Protein AF-A0A2V6UVJ8-F1 (afdb_monomer_lite)

Foldseek 3Di:
DVVCVVVVVVCVVCVLVVLLQQLLCVLLVHDGPSVVSLVVSCVVDDDPVVVVSSVVSNVNSNVNNVVNVVVCCVVCVLVVQVVVCVVVVHDPCSSVVVVVVCVVCPVNCVVVVVVD

Radius of gyration: 19.36 Å; chains: 1; bounding box: 37×36×49 Å

pLDDT: mean 88.88, std 8.52, range [54.16, 98.06]

Secondary structure (DSSP, 8-state):
-TTTHHHHHHHHHSHHHHHHHHHHHHHTT----HHHHHHHHHHH---HHHHHHHHHHHHHHHHHHHHHHHHHHHHHHHHHHHHHHHHTT--TTHHHHHHHHHHHHTHHHHHHHTT-

Sequence (116 aa):
MSVIQPHLDFLMSHLLSAVFVAFLIEGAGVPFPSRIILILAATALTDAWELARLVLVTAAGALIGDHVPYLGGKLAGPRLLTLYCRMTLGSERCVERTVAYFKRFGTAAIVLSRFS

Structure (mmCIF, N/CA/C/O backbone):
data_AF-A0A2V6UVJ8-F1
#
_entry.id   AF-A0A2V6UVJ8-F1
#
loop_
_atom_site.group_PDB
_atom_site.id
_atom_site.type_symbol
_atom_site.label_atom_id
_atom_site.label_alt_id
_atom_site.label_comp_id
_atom_site.label_asym_id
_atom_site.label_entity_id
_atom_site.label_seq_id
_atom_site.pdbx_PDB_ins_code
_atom_site.Cartn_x
_atom_site.Cartn_y
_atom_site.Cartn_z
_atom_site.occupancy
_atom_site.B_iso_or_equiv
_atom_site.auth_seq_id
_atom_site.auth_comp_id
_atom_site.auth_asym_id
_atom_site.auth_atom_id
_atom_site.pdbx_PDB_model_num
ATOM 1 N N . MET A 1 1 ? 14.190 -25.266 -15.914 1.00 54.16 1 MET A N 1
ATOM 2 C CA . MET A 1 1 ? 14.337 -23.902 -16.471 1.00 54.16 1 MET A CA 1
ATOM 3 C C . MET A 1 1 ? 13.220 -23.569 -17.466 1.00 54.16 1 MET A C 1
ATOM 5 O O . MET A 1 1 ? 12.734 -22.454 -17.390 1.00 54.16 1 MET A O 1
ATOM 9 N N . SER A 1 2 ? 12.702 -24.533 -18.247 1.00 62.88 2 SER A N 1
ATOM 10 C CA . SER A 1 2 ? 11.601 -24.361 -19.227 1.00 62.88 2 SER A CA 1
ATOM 11 C C . SER A 1 2 ? 10.263 -23.818 -18.699 1.00 62.88 2 SER A C 1
ATOM 13 O O . SER A 1 2 ? 9.516 -23.218 -19.461 1.00 62.88 2 SER A O 1
ATOM 15 N N . VAL A 1 3 ? 9.943 -24.010 -17.415 1.00 71.12 3 VAL A N 1
ATOM 16 C CA . VAL A 1 3 ? 8.658 -23.567 -16.831 1.00 71.12 3 VAL A CA 1
ATOM 17 C C . VAL A 1 3 ? 8.639 -22.062 -16.529 1.00 71.12 3 VAL A C 1
ATOM 19 O O . VAL A 1 3 ? 7.583 -21.446 -16.563 1.00 71.12 3 VAL A O 1
ATOM 22 N N . ILE A 1 4 ? 9.795 -21.448 -16.252 1.00 72.94 4 ILE A N 1
ATOM 23 C CA . ILE A 1 4 ? 9.877 -20.047 -15.793 1.00 72.94 4 ILE A CA 1
ATOM 24 C C . ILE A 1 4 ? 9.979 -19.074 -16.976 1.00 72.94 4 ILE A C 1
ATOM 26 O O . ILE A 1 4 ? 9.471 -17.960 -16.900 1.00 72.94 4 ILE A O 1
ATOM 30 N N . GLN A 1 5 ? 10.584 -19.506 -18.084 1.00 72.62 5 GLN A N 1
ATOM 31 C CA . GLN A 1 5 ? 10.742 -18.707 -19.303 1.00 72.62 5 GLN A CA 1
ATOM 32 C C . GLN A 1 5 ? 9.451 -18.044 -19.815 1.00 72.62 5 GLN A C 1
ATOM 34 O O . GLN A 1 5 ? 9.478 -16.828 -19.976 1.00 72.62 5 GLN A O 1
ATOM 39 N N . PRO A 1 6 ? 8.297 -18.730 -19.945 1.00 73.19 6 PRO A N 1
ATOM 40 C CA . PRO A 1 6 ? 7.074 -18.061 -20.401 1.00 73.19 6 PRO A CA 1
ATOM 41 C C . PRO A 1 6 ? 6.586 -16.967 -19.437 1.00 73.19 6 PRO A C 1
ATOM 43 O O . PRO A 1 6 ? 6.025 -15.961 -19.868 1.00 73.19 6 PRO A O 1
ATOM 46 N N . HIS A 1 7 ? 6.817 -17.128 -18.130 1.00 72.94 7 HIS A N 1
ATOM 47 C CA . HIS A 1 7 ? 6.463 -16.111 -17.137 1.00 72.94 7 HIS A CA 1
ATOM 48 C C . HIS A 1 7 ? 7.407 -14.906 -17.184 1.00 72.94 7 HIS A C 1
ATOM 50 O O . HIS A 1 7 ? 6.956 -13.776 -17.003 1.00 72.94 7 HIS A O 1
ATOM 56 N N . LEU A 1 8 ? 8.695 -15.133 -17.449 1.00 69.69 8 LEU A N 1
ATOM 57 C CA . LEU A 1 8 ? 9.676 -14.066 -17.647 1.00 69.69 8 LEU A CA 1
ATOM 58 C C . LEU A 1 8 ? 9.401 -13.289 -18.934 1.00 69.69 8 LEU A C 1
ATOM 60 O O . LEU A 1 8 ? 9.425 -12.066 -18.899 1.00 69.69 8 LEU A O 1
ATOM 64 N N . ASP A 1 9 ? 9.059 -13.968 -20.027 1.00 73.25 9 ASP A N 1
ATOM 65 C CA . ASP A 1 9 ? 8.730 -13.325 -21.304 1.00 73.25 9 ASP A CA 1
ATOM 66 C C . ASP A 1 9 ? 7.461 -12.465 -21.189 1.00 73.25 9 ASP A C 1
ATOM 68 O O . ASP A 1 9 ? 7.401 -11.334 -21.685 1.00 73.25 9 ASP A O 1
ATOM 72 N N . PHE A 1 10 ? 6.450 -12.954 -20.460 1.00 74.12 10 PHE A N 1
ATOM 73 C CA . PHE A 1 10 ? 5.273 -12.157 -20.117 1.00 74.12 10 PHE A CA 1
ATOM 74 C C . PHE A 1 10 ? 5.649 -10.934 -19.269 1.00 74.12 10 PHE A C 1
ATOM 76 O O . PHE A 1 10 ? 5.208 -9.821 -19.553 1.00 74.12 10 PHE A O 1
ATOM 83 N N . LEU A 1 11 ? 6.504 -11.117 -18.260 1.00 70.88 11 LEU A N 1
ATOM 84 C CA . LEU A 1 11 ? 6.947 -10.024 -17.402 1.00 70.88 11 LEU A CA 1
ATOM 85 C C . LEU A 1 11 ? 7.774 -8.991 -18.173 1.00 70.88 11 LEU A C 1
ATOM 87 O O . LEU A 1 11 ? 7.603 -7.805 -17.943 1.00 70.88 11 LEU A O 1
ATOM 91 N N . MET A 1 12 ? 8.626 -9.407 -19.107 1.00 73.25 12 MET A N 1
ATOM 92 C CA . MET A 1 12 ? 9.427 -8.494 -19.923 1.00 73.25 12 MET A CA 1
ATOM 93 C C . MET A 1 12 ? 8.577 -7.728 -20.941 1.00 73.25 12 MET A C 1
ATOM 95 O O . MET A 1 12 ? 8.813 -6.544 -21.161 1.00 73.25 12 MET A O 1
ATOM 99 N N . SER A 1 13 ? 7.553 -8.365 -21.517 1.00 81.00 13 SER A N 1
ATOM 100 C CA . SER A 1 13 ? 6.627 -7.709 -22.455 1.00 81.00 13 SER A CA 1
ATOM 101 C C . SER A 1 13 ? 5.632 -6.760 -21.777 1.00 81.00 13 SER A C 1
ATOM 103 O O . SER A 1 13 ? 5.183 -5.803 -22.402 1.00 81.00 13 SER A O 1
ATOM 105 N N . HIS A 1 14 ? 5.309 -6.988 -20.499 1.00 85.44 14 HIS A N 1
ATOM 106 C CA . HIS A 1 14 ? 4.283 -6.243 -19.756 1.00 85.44 14 HIS A CA 1
ATOM 107 C C . HIS A 1 14 ? 4.811 -5.598 -18.467 1.00 85.44 14 HIS A C 1
ATOM 109 O O . HIS A 1 14 ? 4.033 -5.288 -17.562 1.00 85.44 14 HIS A O 1
ATOM 115 N N . LEU A 1 15 ? 6.120 -5.363 -18.387 1.00 87.56 15 LEU A N 1
ATOM 116 C CA . LEU A 1 15 ? 6.871 -5.037 -17.170 1.00 87.56 15 LEU A CA 1
ATOM 117 C C . LEU A 1 15 ? 6.234 -3.934 -16.319 1.00 87.56 15 LEU A C 1
ATOM 119 O O . LEU A 1 15 ? 5.945 -4.145 -15.142 1.00 87.56 15 LEU A O 1
ATOM 123 N N . LEU A 1 16 ? 5.922 -2.789 -16.930 1.00 91.88 16 LEU A N 1
ATOM 124 C CA . LEU A 1 16 ? 5.286 -1.664 -16.240 1.00 91.88 16 LEU A CA 1
ATOM 125 C C . LEU A 1 16 ? 3.893 -2.031 -15.705 1.00 91.88 16 LEU A C 1
ATOM 127 O O . LEU A 1 16 ? 3.583 -1.774 -14.545 1.00 91.88 16 LEU A O 1
ATOM 131 N N . SER A 1 17 ? 3.057 -2.675 -16.522 1.00 93.56 17 SER A N 1
ATOM 132 C CA . SER A 1 17 ? 1.697 -3.059 -16.120 1.00 93.56 17 SER A CA 1
ATOM 133 C C . SER A 1 17 ? 1.675 -4.163 -15.060 1.00 93.56 17 SER A C 1
ATOM 135 O O . SER A 1 17 ? 0.848 -4.127 -14.152 1.00 93.56 17 SER A O 1
ATOM 137 N N . ALA A 1 18 ? 2.611 -5.111 -15.117 1.00 93.50 18 ALA A N 1
ATOM 138 C CA . ALA A 1 18 ? 2.736 -6.162 -14.118 1.00 93.50 18 ALA A CA 1
ATOM 139 C C . ALA A 1 18 ? 3.107 -5.572 -12.752 1.00 93.50 18 ALA A C 1
ATOM 141 O O . ALA A 1 18 ? 2.498 -5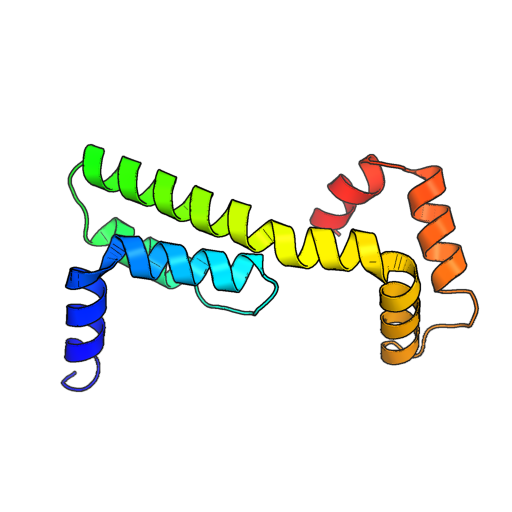.922 -11.743 1.00 93.50 18 ALA A O 1
ATOM 142 N N . VAL A 1 19 ? 4.050 -4.625 -12.727 1.00 95.56 19 VAL A N 1
ATOM 143 C CA . VAL A 1 19 ? 4.432 -3.897 -11.510 1.00 95.56 19 VAL A CA 1
ATOM 144 C C . VAL A 1 19 ? 3.272 -3.044 -10.992 1.00 95.56 19 VAL A C 1
ATOM 146 O O . VAL A 1 19 ? 2.974 -3.094 -9.801 1.00 95.56 19 VAL A O 1
ATOM 149 N N . PHE A 1 20 ? 2.563 -2.330 -11.873 1.00 96.88 20 PHE A N 1
ATOM 150 C CA . PHE A 1 20 ? 1.362 -1.572 -11.509 1.00 96.88 20 PHE A CA 1
ATOM 151 C C . PHE A 1 20 ? 0.338 -2.441 -10.777 1.00 96.88 20 PHE A C 1
ATOM 153 O O . PHE A 1 20 ? -0.080 -2.118 -9.667 1.00 96.88 20 PHE A O 1
ATOM 160 N N . VAL A 1 21 ? -0.048 -3.561 -11.396 1.00 96.25 21 VAL A N 1
ATOM 161 C CA . VAL A 1 21 ? -1.061 -4.474 -10.859 1.00 96.25 21 VAL A CA 1
ATOM 162 C C . VAL A 1 21 ? -0.574 -5.111 -9.563 1.00 96.25 21 VAL A C 1
ATOM 164 O O . VAL A 1 21 ? -1.345 -5.213 -8.614 1.00 96.25 21 VAL A O 1
ATOM 167 N N . ALA A 1 22 ? 0.705 -5.482 -9.481 1.00 95.94 22 ALA A N 1
ATOM 168 C CA . ALA A 1 22 ? 1.287 -6.039 -8.267 1.00 95.94 22 ALA A CA 1
ATOM 169 C C . ALA A 1 22 ? 1.160 -5.083 -7.069 1.00 95.94 22 ALA A C 1
ATOM 171 O O . ALA A 1 22 ? 0.754 -5.509 -5.988 1.00 95.94 22 ALA A O 1
ATOM 172 N N . PHE A 1 23 ? 1.473 -3.798 -7.262 1.00 97.44 23 PHE A N 1
ATOM 173 C CA . PHE A 1 23 ? 1.349 -2.783 -6.211 1.00 97.44 23 PHE A CA 1
ATOM 174 C C . PHE A 1 23 ? -0.099 -2.382 -5.936 1.00 97.44 23 PHE A C 1
ATOM 176 O O . PHE A 1 23 ? -0.429 -2.090 -4.792 1.00 97.44 23 PHE A O 1
ATOM 183 N N . LEU A 1 24 ? -0.974 -2.423 -6.942 1.00 97.56 24 LEU A N 1
ATOM 184 C CA . LEU A 1 24 ? -2.407 -2.199 -6.759 1.00 97.56 24 LEU A CA 1
ATOM 185 C C . LEU A 1 24 ? -3.044 -3.300 -5.900 1.00 97.56 24 LEU A C 1
ATOM 187 O O . LEU A 1 24 ? -3.832 -3.001 -5.006 1.00 97.56 24 LEU A O 1
ATOM 191 N N . ILE A 1 25 ? -2.670 -4.561 -6.130 1.00 96.94 25 ILE A N 1
ATOM 192 C CA . ILE A 1 25 ? -3.112 -5.705 -5.323 1.00 96.94 25 ILE A CA 1
ATOM 193 C C . ILE A 1 25 ? -2.552 -5.605 -3.896 1.00 96.94 25 ILE A C 1
ATOM 195 O O . ILE A 1 25 ? -3.317 -5.744 -2.941 1.00 96.94 25 ILE A O 1
ATOM 199 N N . GLU A 1 26 ? -1.249 -5.328 -3.737 1.00 96.19 26 GLU A N 1
ATOM 200 C CA . GLU A 1 26 ? -0.636 -5.164 -2.407 1.00 96.19 26 GLU A CA 1
ATOM 201 C C . GLU A 1 26 ? -1.279 -4.008 -1.626 1.00 96.19 26 GLU A C 1
ATOM 203 O O . GLU A 1 26 ? -1.695 -4.197 -0.481 1.00 96.19 26 GLU A O 1
ATOM 208 N N . GLY A 1 27 ? -1.424 -2.835 -2.252 1.00 95.31 27 GLY A N 1
ATOM 209 C CA . GLY A 1 27 ? -2.051 -1.656 -1.645 1.00 95.31 27 GLY A CA 1
ATOM 210 C C . GLY A 1 27 ? -3.518 -1.885 -1.275 1.00 95.31 27 GLY A C 1
ATOM 211 O O . GLY A 1 27 ? -3.997 -1.364 -0.271 1.00 95.31 27 GLY A O 1
ATOM 212 N N . ALA A 1 28 ? -4.228 -2.750 -2.009 1.00 96.12 28 ALA A N 1
ATOM 213 C CA . ALA A 1 28 ? -5.597 -3.131 -1.669 1.00 96.12 28 ALA A CA 1
ATOM 214 C C . ALA A 1 28 ? -5.715 -4.000 -0.397 1.00 96.12 28 ALA A C 1
ATOM 216 O O . ALA A 1 28 ? -6.827 -4.307 0.036 1.00 96.12 28 ALA A O 1
ATOM 217 N N . GLY A 1 29 ? -4.591 -4.385 0.217 1.00 92.00 29 GLY A N 1
ATOM 218 C CA . GLY A 1 29 ? -4.535 -5.193 1.436 1.00 92.00 29 GLY A CA 1
ATOM 219 C C . GLY A 1 29 ? -4.373 -6.693 1.184 1.00 92.00 29 GLY A C 1
ATOM 220 O O . GLY A 1 29 ? -4.497 -7.481 2.122 1.00 92.00 29 GLY A O 1
ATOM 221 N N . VAL A 1 30 ? -4.100 -7.107 -0.059 1.00 94.69 30 VAL A N 1
ATOM 222 C CA . VAL A 1 30 ? -3.843 -8.511 -0.401 1.00 94.69 30 VAL A CA 1
ATOM 223 C C . VAL A 1 30 ? -2.343 -8.793 -0.274 1.00 94.69 30 VAL A C 1
ATOM 225 O O . VAL A 1 30 ? -1.540 -8.079 -0.874 1.00 94.69 30 VAL A O 1
ATOM 228 N N . PRO A 1 31 ? -1.920 -9.839 0.459 1.00 92.56 31 PRO A N 1
ATOM 229 C CA . PRO A 1 31 ? -0.506 -10.184 0.550 1.00 92.56 31 PRO A CA 1
ATOM 230 C C . PRO A 1 31 ? 0.012 -10.626 -0.826 1.00 92.56 31 PRO A C 1
ATOM 232 O O . PRO A 1 31 ? -0.346 -11.695 -1.320 1.00 92.56 31 PRO A O 1
ATOM 235 N N . PHE A 1 32 ? 0.855 -9.802 -1.451 1.00 94.44 32 PHE A N 1
ATOM 236 C CA . PHE A 1 32 ? 1.393 -10.044 -2.789 1.00 94.44 32 PHE A CA 1
ATOM 237 C C . PHE A 1 32 ? 2.901 -9.742 -2.834 1.00 94.44 3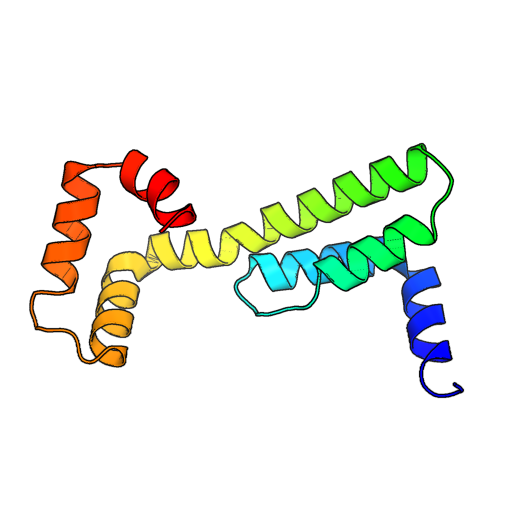2 PHE A C 1
ATOM 239 O O . PHE A 1 32 ? 3.347 -8.792 -2.196 1.00 94.44 32 PHE A O 1
ATOM 246 N N . PRO A 1 33 ? 3.730 -10.513 -3.565 1.00 93.50 33 PRO A N 1
ATOM 247 C CA . PRO A 1 33 ? 5.185 -10.331 -3.590 1.00 93.50 33 PRO A CA 1
ATOM 248 C C . PRO A 1 33 ? 5.634 -9.184 -4.523 1.00 93.50 33 PRO A C 1
ATOM 250 O O . PRO A 1 33 ? 6.543 -9.352 -5.339 1.00 93.50 33 PRO A O 1
ATOM 253 N N . SER A 1 34 ? 5.020 -8.002 -4.417 1.00 94.81 34 SER A N 1
ATOM 254 C CA . SER A 1 34 ? 5.233 -6.887 -5.357 1.00 94.81 34 SER A CA 1
ATOM 255 C C . SER A 1 34 ? 6.686 -6.384 -5.385 1.00 94.81 34 SER A C 1
ATOM 257 O O . SER A 1 34 ? 7.225 -6.083 -6.449 1.00 94.81 34 SER A O 1
ATOM 259 N N . ARG A 1 35 ? 7.365 -6.378 -4.229 1.00 94.56 35 ARG A N 1
ATOM 260 C CA . ARG A 1 35 ? 8.767 -5.941 -4.096 1.00 94.56 35 ARG A CA 1
ATOM 261 C C . ARG A 1 35 ? 9.732 -6.806 -4.902 1.00 94.56 35 ARG A C 1
ATOM 263 O O . ARG A 1 35 ? 10.654 -6.271 -5.506 1.00 94.56 35 ARG A O 1
ATOM 270 N N . ILE A 1 36 ? 9.516 -8.125 -4.933 1.00 92.94 36 ILE A N 1
ATOM 271 C CA . ILE A 1 36 ? 10.357 -9.044 -5.717 1.00 92.94 36 ILE A CA 1
ATOM 272 C C . ILE A 1 36 ? 10.208 -8.713 -7.206 1.00 92.94 36 ILE A C 1
ATOM 274 O O . ILE A 1 36 ? 11.204 -8.582 -7.911 1.00 92.94 36 ILE A O 1
ATOM 278 N N . ILE A 1 37 ? 8.970 -8.502 -7.661 1.00 92.12 37 ILE A N 1
ATOM 279 C CA . ILE A 1 37 ? 8.660 -8.142 -9.050 1.00 92.12 37 ILE A CA 1
ATOM 280 C C . ILE A 1 37 ? 9.295 -6.794 -9.417 1.00 92.12 37 ILE A C 1
ATOM 282 O O . ILE A 1 37 ? 9.897 -6.682 -10.480 1.00 92.12 37 ILE A O 1
ATOM 286 N N . LEU A 1 38 ? 9.224 -5.795 -8.530 1.00 94.81 38 LEU A N 1
ATOM 287 C CA . LEU A 1 38 ? 9.831 -4.480 -8.748 1.00 94.81 38 LEU A CA 1
ATOM 288 C C . LEU A 1 38 ? 11.354 -4.547 -8.876 1.00 94.81 38 LEU A C 1
ATOM 290 O O . LEU A 1 38 ? 11.910 -3.905 -9.760 1.00 94.81 38 LEU A O 1
ATOM 294 N N . ILE A 1 39 ? 12.026 -5.312 -8.010 1.00 93.81 39 ILE A N 1
ATOM 295 C CA . ILE A 1 39 ? 13.486 -5.470 -8.068 1.00 93.81 39 ILE A CA 1
ATOM 296 C C . ILE A 1 39 ? 13.883 -6.132 -9.390 1.00 93.81 39 ILE A C 1
ATOM 298 O O . ILE A 1 39 ? 14.759 -5.620 -10.080 1.00 93.81 39 ILE A O 1
ATOM 302 N N . LEU A 1 40 ? 13.204 -7.217 -9.778 1.00 91.00 40 LEU A N 1
ATOM 303 C CA . LEU A 1 40 ? 13.450 -7.890 -11.057 1.00 91.00 40 LEU A CA 1
ATOM 304 C C . LEU A 1 40 ? 13.228 -6.943 -12.245 1.00 91.00 40 LEU A C 1
ATOM 306 O O . LEU A 1 40 ? 14.073 -6.857 -13.135 1.00 91.00 40 LEU A O 1
ATOM 310 N N . ALA A 1 41 ? 12.131 -6.184 -12.221 1.00 91.38 41 ALA A N 1
ATOM 311 C CA . ALA A 1 41 ? 11.810 -5.184 -13.229 1.00 91.38 41 ALA A CA 1
ATOM 312 C C . ALA A 1 41 ? 12.892 -4.095 -13.327 1.00 91.38 41 ALA A C 1
ATOM 314 O O . ALA A 1 41 ? 13.348 -3.780 -14.421 1.00 91.38 41 ALA A O 1
ATOM 315 N N . ALA A 1 42 ? 13.358 -3.571 -12.191 1.00 92.62 42 ALA A N 1
ATOM 316 C CA . ALA A 1 42 ? 14.405 -2.556 -12.144 1.00 92.62 42 ALA A CA 1
ATOM 317 C C . ALA A 1 42 ? 15.750 -3.080 -12.670 1.00 92.62 42 ALA A C 1
ATOM 319 O O . ALA A 1 42 ? 16.440 -2.355 -13.376 1.00 92.62 42 ALA A O 1
ATOM 320 N N . THR A 1 43 ? 16.112 -4.339 -12.388 1.00 91.75 43 THR A N 1
ATOM 321 C CA . THR A 1 43 ? 17.361 -4.932 -12.906 1.00 91.75 43 THR A CA 1
ATOM 322 C C . THR A 1 43 ? 17.359 -5.165 -14.417 1.00 91.75 43 THR A C 1
ATOM 324 O O . THR A 1 43 ? 18.428 -5.274 -15.012 1.00 91.75 43 THR A O 1
ATOM 327 N N . ALA A 1 44 ? 16.181 -5.243 -15.041 1.00 88.75 44 ALA A N 1
ATOM 328 C CA . ALA A 1 44 ? 16.043 -5.431 -16.482 1.00 88.75 44 ALA A CA 1
ATOM 329 C C . ALA A 1 44 ? 16.114 -4.113 -17.278 1.00 88.75 44 ALA A C 1
ATOM 331 O O . ALA A 1 44 ? 16.265 -4.147 -18.499 1.00 88.75 44 ALA A O 1
ATOM 332 N N . LEU A 1 45 ? 15.999 -2.962 -16.608 1.00 91.19 45 LEU A N 1
ATOM 333 C CA . LEU A 1 45 ? 16.021 -1.636 -17.223 1.00 91.19 45 LEU A CA 1
ATOM 334 C C . LEU A 1 45 ? 17.373 -0.957 -16.977 1.00 91.19 45 LEU A C 1
ATOM 336 O O . LEU A 1 45 ? 17.866 -0.914 -15.854 1.00 91.19 45 LEU A O 1
ATOM 340 N N . THR A 1 46 ? 17.962 -0.387 -18.026 1.00 91.12 46 THR A N 1
ATOM 341 C CA . THR A 1 46 ? 19.237 0.354 -17.948 1.00 91.12 46 THR A CA 1
ATOM 342 C C . THR A 1 46 ? 19.078 1.845 -18.226 1.00 91.12 46 THR A C 1
ATOM 344 O O . THR A 1 46 ? 19.945 2.640 -17.867 1.00 91.12 46 THR A O 1
ATOM 347 N N . ASP A 1 47 ? 17.969 2.231 -18.851 1.00 94.62 47 ASP A N 1
ATOM 348 C CA . ASP A 1 47 ? 17.676 3.605 -19.219 1.00 94.62 47 ASP A CA 1
ATOM 349 C C . ASP A 1 47 ? 17.007 4.371 -18.062 1.00 94.62 47 ASP A C 1
ATOM 351 O O . ASP A 1 47 ? 16.074 3.889 -17.413 1.00 94.62 47 ASP A O 1
ATOM 355 N N . ALA A 1 48 ? 17.485 5.591 -17.804 1.00 94.19 48 ALA A N 1
ATOM 356 C CA . ALA A 1 48 ? 17.013 6.414 -16.691 1.00 94.19 48 ALA A CA 1
ATOM 357 C C . ALA A 1 48 ? 15.548 6.849 -16.853 1.00 94.19 48 ALA A C 1
ATOM 359 O O . ALA A 1 48 ? 14.834 7.012 -15.860 1.00 94.19 48 ALA A O 1
ATOM 360 N N . TRP A 1 49 ? 15.087 7.031 -18.090 1.00 94.25 49 TRP A N 1
ATOM 361 C CA . TRP A 1 49 ? 13.712 7.417 -18.371 1.00 94.25 49 TRP A CA 1
ATOM 362 C C . TRP A 1 49 ? 12.746 6.247 -18.158 1.00 94.25 49 TRP A C 1
ATOM 364 O O . TRP A 1 49 ? 11.690 6.427 -17.548 1.00 94.25 49 TRP A O 1
ATOM 374 N N . GLU A 1 50 ? 13.129 5.032 -18.550 1.00 93.00 50 GLU A N 1
ATOM 375 C CA . GLU A 1 50 ? 12.370 3.816 -18.231 1.00 93.00 50 GLU A CA 1
ATOM 376 C C . GLU A 1 50 ? 12.315 3.536 -16.719 1.00 93.00 50 GLU A C 1
ATOM 378 O O . GLU A 1 50 ? 11.258 3.185 -16.191 1.00 93.00 50 GLU A O 1
ATOM 383 N N . LEU A 1 51 ? 13.402 3.784 -15.982 1.00 94.94 51 LEU A N 1
ATOM 384 C CA . LEU A 1 51 ? 13.389 3.704 -14.516 1.00 94.94 51 LEU A CA 1
ATOM 385 C C . LEU A 1 51 ? 12.443 4.737 -13.887 1.00 94.94 51 LEU A C 1
ATOM 387 O O . LEU A 1 51 ? 11.692 4.409 -12.966 1.00 94.94 51 LEU A O 1
ATOM 391 N N . ALA A 1 52 ? 12.420 5.971 -14.397 1.00 96.50 52 ALA A N 1
ATOM 392 C CA . ALA A 1 52 ? 11.478 6.988 -13.934 1.00 96.50 52 ALA A CA 1
ATOM 393 C C . ALA A 1 52 ? 10.019 6.571 -14.194 1.00 96.50 52 ALA A C 1
ATOM 395 O O . ALA A 1 52 ? 9.169 6.712 -13.311 1.00 96.50 52 ALA A O 1
ATOM 396 N N . ARG A 1 53 ? 9.726 5.990 -15.367 1.00 96.25 53 ARG A N 1
ATOM 397 C CA . ARG A 1 53 ? 8.406 5.414 -15.683 1.00 96.25 53 ARG A CA 1
ATOM 398 C C . ARG A 1 53 ? 8.035 4.289 -14.727 1.00 96.25 53 ARG A C 1
ATOM 400 O O . ARG A 1 53 ? 6.913 4.275 -14.224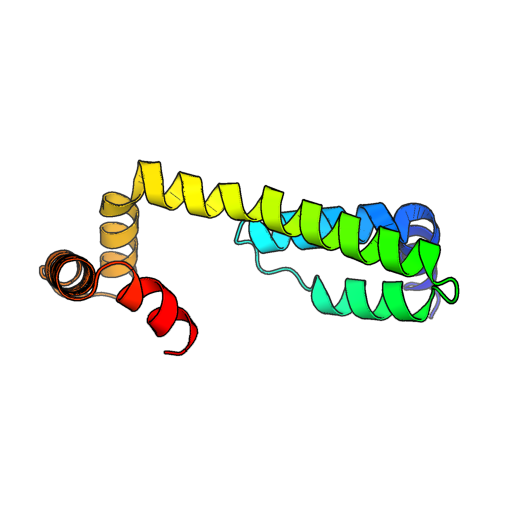 1.00 96.25 53 ARG A O 1
ATOM 407 N N . LEU A 1 54 ? 8.971 3.386 -14.438 1.00 96.12 54 LEU A N 1
ATOM 408 C CA . LEU A 1 54 ? 8.766 2.298 -13.487 1.00 96.12 54 LEU A CA 1
ATOM 409 C C . LEU A 1 54 ? 8.384 2.839 -12.104 1.00 96.12 54 LEU A C 1
ATOM 411 O O . LEU A 1 54 ? 7.402 2.378 -11.523 1.00 96.12 54 LEU A O 1
ATOM 415 N N . VAL A 1 55 ? 9.094 3.854 -11.602 1.00 97.06 55 VAL A N 1
ATOM 416 C CA . VAL A 1 55 ? 8.779 4.509 -10.320 1.00 97.06 55 VAL A CA 1
ATOM 417 C C . VAL A 1 55 ? 7.388 5.143 -10.343 1.00 97.06 55 VAL A C 1
ATOM 419 O O . VAL A 1 55 ? 6.607 4.920 -9.418 1.00 97.06 55 VAL A O 1
ATOM 422 N N . LEU A 1 56 ? 7.050 5.890 -11.398 1.00 97.75 56 LEU A N 1
ATOM 423 C CA . LEU A 1 56 ? 5.742 6.540 -11.530 1.00 97.75 56 LEU A CA 1
ATOM 424 C C . LEU A 1 56 ? 4.596 5.528 -11.525 1.00 97.75 56 LEU A C 1
ATOM 426 O O . LEU A 1 56 ? 3.611 5.707 -10.812 1.00 97.75 56 LEU A O 1
ATOM 430 N N . VAL A 1 57 ? 4.735 4.450 -12.293 1.00 97.12 57 VAL A N 1
ATOM 431 C CA . VAL A 1 57 ? 3.719 3.400 -12.398 1.00 97.12 57 VAL A CA 1
ATOM 432 C C . VAL A 1 57 ? 3.585 2.626 -11.084 1.00 97.12 57 VAL A C 1
ATOM 434 O O . VAL A 1 57 ? 2.470 2.357 -10.640 1.00 97.12 57 VAL A O 1
ATOM 437 N N . THR A 1 58 ? 4.702 2.336 -10.415 1.00 97.44 58 THR A N 1
ATOM 438 C CA . THR A 1 58 ? 4.711 1.713 -9.081 1.00 97.44 58 THR A CA 1
ATOM 439 C C . THR A 1 58 ? 3.976 2.583 -8.061 1.00 97.44 58 THR A C 1
ATOM 441 O O . THR A 1 58 ? 3.098 2.098 -7.348 1.00 97.44 58 THR A O 1
ATOM 444 N N . ALA A 1 59 ? 4.297 3.880 -8.017 1.00 97.94 59 ALA A N 1
ATOM 445 C CA . ALA A 1 59 ? 3.667 4.833 -7.110 1.00 97.94 59 ALA A CA 1
ATOM 446 C C . ALA A 1 59 ? 2.167 4.980 -7.394 1.00 97.94 59 ALA A C 1
ATOM 448 O O . ALA A 1 59 ? 1.366 4.974 -6.463 1.00 97.94 59 ALA A O 1
ATOM 449 N N . ALA A 1 60 ? 1.774 5.056 -8.668 1.00 98.06 60 ALA A N 1
ATOM 450 C CA . ALA A 1 60 ? 0.370 5.113 -9.059 1.00 98.06 60 ALA A CA 1
ATOM 451 C C . ALA A 1 60 ? -0.394 3.855 -8.623 1.00 98.06 60 ALA A C 1
ATOM 453 O O . ALA A 1 60 ? -1.470 3.975 -8.044 1.00 98.06 60 ALA A O 1
ATOM 454 N N . GLY A 1 61 ? 0.166 2.661 -8.846 1.00 97.25 61 GLY A N 1
ATOM 455 C CA . GLY A 1 61 ? -0.440 1.401 -8.407 1.00 97.25 61 GLY A CA 1
ATOM 456 C C . GLY A 1 61 ? -0.644 1.360 -6.893 1.00 97.25 61 GLY A C 1
ATOM 457 O O . GLY A 1 61 ? -1.745 1.064 -6.434 1.00 97.25 61 GLY A O 1
ATOM 458 N N . ALA A 1 62 ? 0.383 1.740 -6.126 1.00 96.88 62 ALA A N 1
ATOM 459 C CA . ALA A 1 62 ? 0.325 1.789 -4.666 1.00 96.88 62 ALA A CA 1
ATOM 460 C C . ALA A 1 62 ? -0.737 2.777 -4.157 1.00 96.88 62 ALA A C 1
ATOM 462 O O . ALA A 1 62 ? -1.616 2.393 -3.391 1.00 96.88 62 ALA A O 1
ATOM 463 N N . LEU A 1 63 ? -0.711 4.025 -4.643 1.00 97.12 63 LEU A N 1
ATOM 464 C CA . LEU A 1 63 ? -1.660 5.066 -4.238 1.00 97.12 63 LEU A CA 1
ATOM 465 C C . LEU A 1 63 ? -3.106 4.676 -4.556 1.00 97.12 63 LEU A C 1
ATOM 467 O O . LEU A 1 63 ? -3.994 4.869 -3.729 1.00 97.12 63 LEU A O 1
ATOM 471 N N . ILE A 1 64 ? -3.343 4.111 -5.745 1.00 97.88 64 ILE A N 1
ATOM 472 C CA . ILE A 1 64 ? -4.675 3.656 -6.150 1.00 97.88 64 ILE A CA 1
ATOM 473 C C . ILE A 1 64 ? -5.133 2.493 -5.261 1.00 97.88 64 ILE A C 1
ATOM 475 O O . ILE A 1 64 ? -6.274 2.493 -4.795 1.00 97.88 64 ILE A O 1
ATOM 479 N N . GLY A 1 65 ? -4.246 1.529 -4.997 1.00 96.62 65 GLY A N 1
ATOM 480 C CA . GLY A 1 65 ? -4.517 0.386 -4.126 1.00 96.62 65 GLY A CA 1
ATOM 481 C C . GLY A 1 65 ? -4.886 0.803 -2.702 1.00 96.62 65 GLY A C 1
ATOM 482 O O . GLY A 1 65 ? -5.893 0.331 -2.174 1.00 96.62 65 GLY A O 1
ATOM 483 N N . ASP A 1 66 ? -4.147 1.751 -2.120 1.00 96.06 66 ASP A N 1
ATOM 484 C CA . ASP A 1 66 ? -4.329 2.231 -0.741 1.00 96.06 66 ASP A CA 1
ATOM 485 C C . ASP A 1 66 ? -5.719 2.845 -0.481 1.00 96.06 66 ASP A C 1
ATOM 487 O O . ASP A 1 66 ? -6.186 2.908 0.665 1.00 96.06 66 ASP A O 1
ATOM 491 N N . HIS A 1 67 ? -6.444 3.257 -1.529 1.00 96.56 67 HIS A N 1
ATOM 492 C CA . HIS A 1 67 ? -7.824 3.718 -1.379 1.00 96.56 67 HIS A CA 1
ATOM 493 C C . HIS A 1 67 ? -8.774 2.616 -0.903 1.00 96.56 67 HIS A C 1
ATOM 495 O O . HIS A 1 67 ? -9.748 2.928 -0.216 1.00 96.56 67 HIS A O 1
ATOM 501 N N . VAL A 1 68 ? -8.516 1.344 -1.220 1.00 95.38 68 VAL A N 1
ATOM 502 C CA . VAL A 1 68 ? -9.380 0.225 -0.813 1.00 95.38 68 VAL A CA 1
ATOM 503 C C . VAL A 1 68 ? -9.419 0.078 0.716 1.00 95.38 68 VAL A C 1
ATOM 505 O O . VAL A 1 68 ? -10.513 0.197 1.282 1.00 95.38 68 VAL A O 1
ATOM 508 N N . PRO A 1 69 ? -8.288 -0.101 1.432 1.00 92.38 69 PRO A N 1
ATOM 509 C CA . PRO A 1 69 ? -8.305 -0.147 2.891 1.00 92.38 69 PRO A CA 1
ATOM 510 C C . PRO A 1 69 ? -8.698 1.197 3.514 1.00 92.38 69 PRO A C 1
ATOM 512 O O . PRO A 1 69 ? -9.374 1.199 4.544 1.00 92.38 69 PRO A O 1
ATOM 515 N N . TYR A 1 70 ? -8.365 2.337 2.895 1.00 93.19 70 TYR A N 1
ATOM 516 C CA . TYR A 1 70 ? -8.823 3.648 3.370 1.00 93.19 70 TYR A CA 1
ATOM 517 C C . TYR A 1 70 ? -10.354 3.749 3.385 1.00 93.19 70 TYR A C 1
ATOM 519 O O . TYR A 1 70 ? -10.946 4.127 4.398 1.00 93.19 70 TYR A O 1
ATOM 527 N N . LEU A 1 71 ? -11.015 3.384 2.283 1.00 94.62 71 LEU A N 1
ATOM 528 C CA . LEU A 1 71 ? -12.474 3.389 2.186 1.00 94.62 71 LEU A CA 1
ATOM 529 C C . LEU A 1 71 ? -13.092 2.333 3.104 1.00 94.62 71 LEU A C 1
ATOM 531 O O . LEU A 1 71 ? -14.086 2.624 3.769 1.00 94.62 71 LEU A O 1
ATOM 535 N N . GLY A 1 72 ? -12.476 1.153 3.212 1.00 92.75 72 GLY A N 1
ATOM 536 C CA . GLY A 1 72 ? -12.871 0.123 4.171 1.00 92.75 72 GLY A CA 1
ATOM 537 C C . GLY A 1 72 ? -12.860 0.639 5.614 1.00 92.75 72 GLY A C 1
ATOM 538 O O . GLY A 1 72 ? -13.859 0.525 6.324 1.00 92.75 72 GLY A O 1
ATOM 539 N N . GLY A 1 73 ? -11.778 1.296 6.033 1.00 90.81 73 GLY A N 1
ATOM 540 C CA . GLY A 1 73 ? -11.663 1.921 7.352 1.00 90.81 73 GLY A CA 1
ATOM 541 C C . GLY A 1 73 ? -12.627 3.095 7.551 1.00 90.81 73 GLY A C 1
ATOM 542 O O . GLY A 1 73 ? -13.230 3.224 8.616 1.00 90.81 73 GLY A O 1
ATOM 543 N N . LYS A 1 74 ? -12.840 3.924 6.522 1.00 91.00 74 LYS A N 1
ATOM 544 C CA . LYS A 1 74 ? -13.747 5.082 6.575 1.00 91.00 74 LYS A CA 1
ATOM 545 C C . LYS A 1 74 ? -15.217 4.676 6.689 1.00 91.00 74 LYS A C 1
ATOM 547 O O . LYS A 1 74 ? -15.959 5.292 7.448 1.00 91.00 74 LYS A O 1
ATOM 552 N N . LEU A 1 75 ? -15.643 3.662 5.935 1.00 93.31 75 LEU A N 1
ATOM 553 C CA . LEU A 1 75 ? -17.042 3.224 5.866 1.00 93.31 75 LEU A CA 1
ATOM 554 C C . LEU A 1 75 ? -17.394 2.214 6.963 1.00 93.31 75 LEU A C 1
ATOM 556 O O . LEU A 1 75 ? -18.521 2.206 7.459 1.00 93.31 75 LEU A O 1
ATOM 560 N N . ALA A 1 76 ? -16.448 1.351 7.338 1.00 90.31 76 ALA A N 1
ATOM 561 C CA . ALA A 1 76 ? -16.690 0.230 8.240 1.00 90.31 76 ALA A CA 1
ATOM 562 C C . ALA A 1 76 ? -15.835 0.255 9.515 1.00 90.31 76 ALA A C 1
ATOM 564 O O . ALA A 1 76 ? -15.890 -0.713 10.264 1.00 90.31 76 ALA A O 1
ATOM 565 N N . GLY A 1 77 ? -15.104 1.336 9.813 1.00 84.94 77 GLY A N 1
ATOM 566 C CA . GLY A 1 77 ? -14.143 1.422 10.924 1.00 84.94 77 GLY A CA 1
ATOM 567 C C . GLY A 1 77 ? -14.600 0.791 12.247 1.00 84.94 77 GLY A C 1
ATOM 568 O O . GLY A 1 77 ? -13.939 -0.138 12.716 1.00 84.94 77 GLY A O 1
ATOM 569 N N . PRO A 1 78 ? -15.751 1.195 12.828 1.00 84.44 78 PRO A N 1
ATOM 570 C CA . PRO A 1 78 ? -16.259 0.587 14.059 1.00 84.44 78 PRO A CA 1
ATOM 571 C C . PRO A 1 78 ? -16.549 -0.915 13.921 1.00 84.44 78 PRO A C 1
ATOM 573 O O . PRO A 1 78 ? -16.197 -1.689 14.806 1.00 84.44 78 PRO A O 1
ATOM 576 N N . ARG A 1 79 ? -17.133 -1.346 12.792 1.00 85.94 79 ARG A N 1
ATOM 577 C CA . ARG A 1 79 ? -17.432 -2.763 12.517 1.00 85.94 79 ARG A CA 1
ATOM 578 C C . ARG A 1 79 ? -16.158 -3.590 12.345 1.00 85.94 79 ARG A C 1
ATOM 580 O O . ARG A 1 79 ? -16.103 -4.718 12.826 1.00 85.94 79 ARG A O 1
ATOM 587 N N . LEU A 1 80 ? -15.144 -3.026 11.690 1.00 86.50 80 LEU A N 1
ATOM 588 C CA . LEU A 1 80 ? -13.843 -3.655 11.483 1.00 86.50 80 LEU A CA 1
ATOM 589 C C . LEU A 1 80 ? -13.132 -3.877 12.822 1.00 86.50 80 LEU A C 1
ATOM 591 O O . LEU A 1 80 ? -12.623 -4.966 13.065 1.00 86.50 80 LEU A O 1
ATOM 595 N N . LEU A 1 81 ? -13.177 -2.886 13.721 1.00 87.31 81 LEU A N 1
ATOM 596 C CA . LEU A 1 81 ? -12.647 -3.005 15.082 1.00 87.31 81 LEU A CA 1
ATOM 597 C C . LEU A 1 81 ? -13.370 -4.091 15.881 1.00 87.31 81 LEU A C 1
ATOM 599 O O . LEU A 1 81 ? -12.719 -4.903 16.532 1.00 87.31 81 LEU A O 1
ATOM 603 N N . THR A 1 82 ? -14.703 -4.143 15.814 1.00 85.88 82 THR A N 1
ATOM 604 C CA . THR A 1 82 ? -15.476 -5.199 16.481 1.00 85.88 82 THR A CA 1
ATOM 605 C C . THR A 1 82 ? -15.118 -6.584 15.941 1.00 85.88 82 THR A C 1
ATOM 607 O O . THR A 1 82 ? -14.939 -7.512 16.729 1.00 85.88 82 THR A O 1
ATOM 610 N N . LEU A 1 83 ? -14.970 -6.732 14.620 1.00 86.81 83 LEU A N 1
ATOM 611 C CA . LEU A 1 83 ? -14.552 -7.989 13.995 1.00 86.81 83 LEU A CA 1
ATOM 612 C C . LEU A 1 83 ? -13.149 -8.404 14.454 1.00 86.81 83 LEU A C 1
ATOM 614 O O . LEU A 1 83 ? -12.967 -9.546 14.867 1.00 86.81 83 LEU A O 1
ATOM 618 N N . TYR A 1 84 ? -12.190 -7.475 14.440 1.00 87.31 84 TYR A N 1
ATOM 619 C CA . TYR A 1 84 ? -10.824 -7.712 14.911 1.00 87.31 84 TYR A CA 1
ATOM 620 C C . TYR A 1 84 ? -10.792 -8.124 16.384 1.00 87.31 84 TYR A C 1
ATOM 622 O O . TYR A 1 84 ? -10.196 -9.140 16.726 1.00 87.31 84 TYR A O 1
ATOM 630 N N . CYS A 1 85 ? -11.481 -7.385 17.258 1.00 86.75 85 CYS A N 1
ATOM 631 C CA . CYS A 1 85 ? -11.563 -7.720 18.678 1.00 86.75 85 CYS A CA 1
ATOM 632 C C . CYS A 1 85 ? -12.201 -9.101 18.894 1.00 86.75 85 CYS A C 1
ATOM 634 O O . CYS A 1 85 ? -11.742 -9.849 19.752 1.00 86.75 85 CYS A O 1
ATOM 636 N N . ARG A 1 86 ? -13.208 -9.477 18.093 1.00 86.19 86 ARG A N 1
ATOM 637 C CA . ARG A 1 86 ? -13.821 -10.811 18.152 1.00 86.19 86 ARG A CA 1
ATOM 638 C C . ARG A 1 86 ? -12.869 -11.912 17.675 1.00 86.19 86 ARG A C 1
ATOM 640 O O . ARG A 1 86 ? -12.812 -12.957 18.314 1.00 86.19 86 ARG A O 1
ATOM 647 N N . MET A 1 87 ? -12.126 -11.690 16.587 1.00 88.88 87 MET A N 1
ATOM 648 C CA . MET A 1 87 ? -11.141 -12.652 16.073 1.00 88.88 87 MET A CA 1
ATOM 649 C C . MET A 1 87 ? -9.978 -12.870 17.048 1.00 88.88 87 MET A C 1
ATOM 651 O O . MET A 1 87 ? -9.534 -14.000 17.217 1.00 88.88 87 MET A O 1
ATOM 655 N N . THR A 1 88 ? -9.534 -11.818 17.740 1.00 86.19 88 THR A N 1
ATOM 656 C CA . THR A 1 88 ? -8.450 -11.884 18.737 1.00 86.19 88 THR A CA 1
ATOM 657 C C . THR A 1 88 ? -8.931 -12.346 20.123 1.00 86.19 88 THR A C 1
ATOM 659 O O . THR A 1 88 ? -8.146 -12.350 21.066 1.00 86.19 88 THR A O 1
ATOM 662 N N . LEU A 1 89 ? -10.209 -12.726 20.285 1.00 82.44 89 LEU A N 1
ATOM 663 C CA . LEU A 1 89 ? -10.809 -13.052 21.593 1.00 82.44 89 LEU A CA 1
ATOM 664 C C . LEU A 1 89 ? -10.576 -11.938 22.637 1.00 82.44 89 LEU A C 1
ATOM 666 O O . LEU A 1 89 ? -10.336 -12.190 23.818 1.00 82.44 89 LEU A O 1
ATOM 670 N N . GLY A 1 90 ? -10.606 -10.683 22.185 1.00 74.81 90 GLY A N 1
ATOM 671 C CA . GLY A 1 90 ? -10.426 -9.506 23.024 1.00 74.81 90 GLY A CA 1
ATOM 672 C C . GLY A 1 90 ? -11.593 -9.304 23.992 1.00 74.81 90 GLY A C 1
ATOM 673 O O . GLY A 1 90 ? -12.714 -9.745 23.749 1.00 74.81 90 GLY A O 1
ATOM 674 N N . SER A 1 91 ? -11.338 -8.599 25.096 1.00 79.00 91 SER A N 1
ATOM 675 C CA . SER A 1 91 ? -12.383 -8.254 26.068 1.00 79.00 91 SER A CA 1
ATOM 676 C C . SER A 1 91 ? -13.439 -7.312 25.475 1.00 79.00 91 SER A C 1
ATOM 678 O O . SER A 1 91 ? -13.188 -6.632 24.478 1.00 79.00 91 SER A O 1
ATOM 680 N N . GLU A 1 92 ? -14.596 -7.190 26.137 1.00 76.25 92 GLU A N 1
ATOM 681 C CA . GLU A 1 92 ? -15.682 -6.287 25.710 1.00 76.25 92 GLU A CA 1
ATOM 682 C C . GLU A 1 92 ? -15.219 -4.832 25.506 1.00 76.25 92 GLU A C 1
ATOM 684 O O . GLU A 1 92 ? -15.731 -4.123 24.644 1.00 76.25 92 GLU A O 1
ATOM 689 N N . ARG A 1 93 ? -14.175 -4.405 26.231 1.00 82.50 93 ARG A N 1
ATOM 690 C CA . ARG A 1 93 ? -13.621 -3.039 26.180 1.00 82.50 93 ARG A CA 1
ATOM 691 C C . ARG A 1 93 ? -12.504 -2.847 25.150 1.00 82.50 93 ARG A C 1
ATOM 693 O O . ARG A 1 93 ? -11.848 -1.804 25.145 1.00 82.50 93 ARG A O 1
ATOM 700 N N . CYS A 1 94 ? -12.237 -3.838 24.299 1.00 85.69 94 CYS A N 1
ATOM 701 C CA . CYS A 1 94 ? -11.198 -3.765 23.268 1.00 85.69 94 CYS A CA 1
ATOM 702 C C . CYS A 1 94 ? -11.419 -2.569 22.323 1.00 85.69 94 CYS A C 1
ATOM 704 O O . CYS A 1 94 ? -10.510 -1.765 22.117 1.00 85.69 94 CYS A O 1
ATOM 706 N N . VAL A 1 9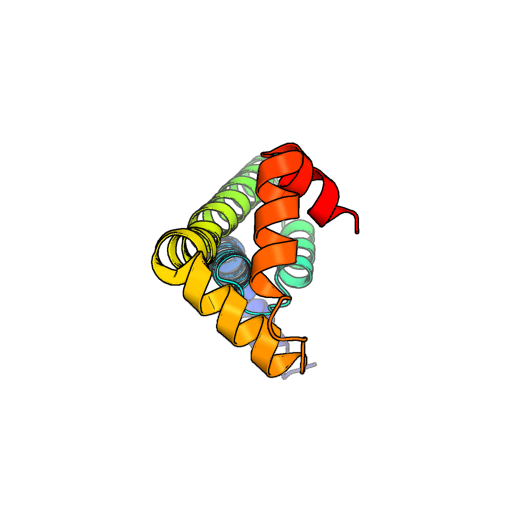5 ? -12.651 -2.385 21.837 1.00 87.62 95 VAL A N 1
ATOM 707 C CA . VAL A 1 95 ? -13.005 -1.267 20.945 1.00 87.62 95 VAL A CA 1
ATOM 708 C C . VAL A 1 95 ? -12.844 0.080 21.656 1.00 87.62 95 VAL A C 1
ATOM 710 O O . VAL A 1 95 ? -12.232 0.999 21.114 1.00 87.62 95 VAL A O 1
ATOM 713 N N . GLU A 1 96 ? -13.339 0.193 22.889 1.00 89.25 96 GLU A N 1
ATOM 714 C CA . GLU A 1 96 ? -13.284 1.424 23.688 1.00 89.25 96 GLU A CA 1
ATOM 715 C C . GLU A 1 96 ? -11.848 1.860 23.984 1.00 89.25 96 GLU A C 1
ATOM 717 O O . GLU A 1 96 ? -11.530 3.043 23.862 1.00 89.25 96 GLU A O 1
ATOM 722 N N . ARG A 1 97 ? -10.960 0.912 24.314 1.00 88.19 97 ARG A N 1
ATOM 723 C CA . ARG A 1 97 ? -9.531 1.186 24.527 1.00 88.19 97 ARG A CA 1
ATOM 724 C C . ARG A 1 97 ? -8.861 1.709 23.263 1.00 88.19 97 ARG A C 1
ATOM 726 O O . ARG A 1 97 ? -8.152 2.712 23.333 1.00 88.19 97 ARG A O 1
ATOM 733 N N . THR A 1 98 ? -9.107 1.071 22.121 1.00 87.44 98 THR A N 1
ATOM 734 C CA . THR A 1 98 ? -8.533 1.502 20.841 1.00 87.44 98 THR A CA 1
ATOM 735 C C . THR A 1 98 ? -9.025 2.899 20.467 1.00 87.44 98 THR A C 1
ATOM 737 O O . THR A 1 98 ? -8.221 3.772 20.146 1.00 87.44 98 THR A O 1
ATOM 740 N N . VAL A 1 99 ? -10.327 3.171 20.595 1.00 88.69 99 VAL A N 1
ATOM 741 C CA . VAL A 1 99 ? -10.890 4.507 20.335 1.00 88.69 99 VAL A CA 1
ATOM 742 C C . VAL A 1 99 ? -10.333 5.549 21.307 1.00 88.69 99 VAL A C 1
ATOM 744 O O . VAL A 1 99 ? -10.007 6.656 20.884 1.00 88.69 99 VAL A O 1
ATOM 747 N N . ALA A 1 100 ? -10.184 5.221 22.594 1.00 91.62 100 ALA A N 1
ATOM 748 C CA . ALA A 1 100 ? -9.587 6.123 23.577 1.00 91.62 100 ALA A CA 1
ATOM 749 C C . ALA A 1 100 ? -8.123 6.454 23.240 1.00 91.62 100 ALA A C 1
ATOM 751 O O . ALA A 1 100 ? -7.716 7.609 23.366 1.00 91.62 100 ALA A O 1
ATOM 752 N N . TYR A 1 101 ? -7.352 5.476 22.756 1.00 89.06 101 TYR A N 1
ATOM 753 C CA . TYR A 1 101 ? -5.982 5.683 22.286 1.00 89.06 101 TYR A CA 1
ATOM 754 C C . TYR A 1 101 ? -5.933 6.648 21.092 1.00 89.06 101 TYR A C 1
ATOM 756 O O . TYR A 1 101 ? -5.237 7.662 21.153 1.00 89.06 101 TYR A O 1
ATOM 764 N N . PHE A 1 102 ? -6.742 6.408 20.054 1.00 89.38 102 PHE A N 1
ATOM 765 C CA . PHE A 1 102 ? -6.822 7.311 18.899 1.00 89.38 102 PHE A CA 1
ATOM 766 C C . PHE A 1 102 ? -7.351 8.704 19.269 1.00 89.38 102 PHE A C 1
ATOM 768 O O . PHE A 1 102 ? -6.859 9.692 18.737 1.00 89.38 102 PHE A O 1
ATOM 775 N N . LYS A 1 103 ? -8.293 8.827 20.214 1.00 91.88 103 LYS A N 1
ATOM 776 C CA . LYS A 1 103 ? -8.755 10.136 20.716 1.00 91.88 103 LYS A CA 1
ATOM 777 C C . LYS A 1 103 ? -7.663 10.897 21.468 1.00 91.88 103 LYS A C 1
ATOM 779 O O . LYS A 1 103 ? -7.616 12.118 21.378 1.00 91.88 103 LYS A O 1
ATOM 784 N N . ARG A 1 104 ? -6.804 10.195 22.213 1.00 94.25 104 ARG A N 1
ATOM 785 C CA . ARG A 1 104 ? -5.730 10.808 23.007 1.00 94.25 104 ARG A CA 1
ATOM 786 C C . ARG A 1 104 ? -4.544 11.254 22.153 1.00 94.25 104 ARG A C 1
ATOM 788 O O . ARG A 1 104 ? -3.986 12.311 22.421 1.00 94.25 104 ARG A O 1
ATOM 795 N N . PHE A 1 105 ? -4.146 10.447 21.169 1.00 92.00 105 PHE A N 1
ATOM 796 C CA . PHE A 1 105 ? -2.925 10.672 20.382 1.00 92.00 105 PHE A CA 1
ATOM 797 C C . PHE A 1 105 ? -3.189 11.144 18.943 1.00 92.00 105 PHE A C 1
ATOM 799 O O . PHE A 1 105 ? -2.261 11.579 18.264 1.00 92.00 105 PHE A O 1
ATOM 806 N N . GLY A 1 106 ? -4.435 11.093 18.465 1.00 89.38 106 GLY A N 1
ATOM 807 C CA . GLY A 1 106 ? -4.836 11.622 17.161 1.00 89.38 106 GLY A CA 1
ATOM 808 C C . GLY A 1 106 ? -4.022 11.043 16.004 1.00 89.38 106 GLY A C 1
ATOM 809 O O . GLY A 1 106 ? -3.848 9.833 15.884 1.00 89.38 106 GLY A O 1
ATOM 810 N N . THR A 1 107 ? -3.492 11.917 15.150 1.00 89.38 107 THR A N 1
ATOM 811 C CA . THR A 1 107 ? -2.645 11.541 14.007 1.00 89.38 107 THR A CA 1
ATOM 812 C C . THR A 1 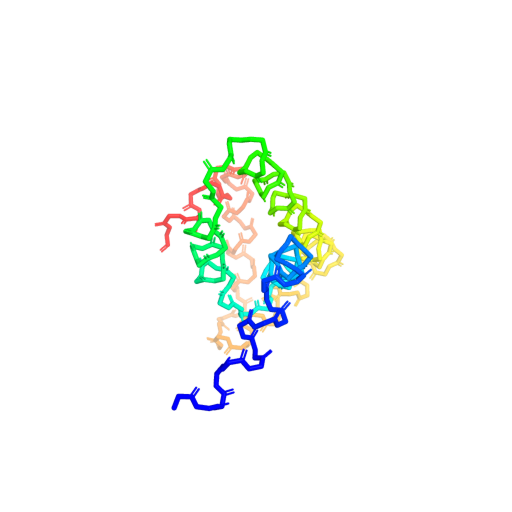107 ? -1.311 10.921 14.421 1.00 89.38 107 THR A C 1
ATOM 814 O O . THR A 1 107 ? -0.792 10.075 13.693 1.00 89.38 107 THR A O 1
ATOM 817 N N . ALA A 1 108 ? -0.776 11.260 15.600 1.00 90.06 108 ALA A N 1
ATOM 818 C CA . ALA A 1 108 ? 0.462 10.659 16.095 1.00 90.06 108 ALA A CA 1
ATOM 819 C C . ALA A 1 108 ? 0.302 9.151 16.342 1.00 90.06 108 ALA A C 1
ATOM 821 O O . ALA A 1 108 ? 1.241 8.399 16.097 1.00 90.06 108 ALA A O 1
ATOM 822 N N . ALA A 1 109 ? -0.898 8.691 16.728 1.00 89.38 109 ALA A N 1
ATOM 823 C CA . ALA A 1 109 ? -1.198 7.261 16.837 1.00 89.38 109 ALA A CA 1
ATOM 824 C C . ALA A 1 109 ? -0.981 6.525 15.507 1.00 89.38 109 ALA A C 1
ATOM 826 O O . ALA A 1 109 ? -0.452 5.420 15.502 1.00 89.38 109 ALA A O 1
ATOM 827 N N . ILE A 1 110 ? -1.355 7.141 14.381 1.00 88.12 110 ILE A N 1
ATOM 828 C CA . ILE A 1 110 ? -1.227 6.533 13.050 1.00 88.12 110 ILE A CA 1
ATOM 829 C C . ILE A 1 110 ? 0.251 6.408 12.674 1.00 88.12 110 ILE A C 1
ATOM 831 O O . ILE A 1 110 ? 0.696 5.329 12.289 1.00 88.12 110 ILE A O 1
ATOM 835 N N . VAL A 1 111 ? 1.027 7.483 12.840 1.00 90.69 111 VAL A N 1
ATOM 836 C CA . VAL A 1 111 ? 2.461 7.483 12.510 1.00 90.69 111 VAL A CA 1
ATOM 837 C C . VAL A 1 111 ? 3.220 6.478 13.376 1.00 90.69 111 VAL A C 1
ATOM 839 O O . VAL A 1 111 ? 4.001 5.691 12.852 1.00 90.69 111 VAL A O 1
ATOM 842 N N . LEU A 1 112 ? 2.957 6.462 14.685 1.00 89.69 112 LEU A N 1
ATOM 843 C CA . LEU A 1 112 ? 3.631 5.559 15.618 1.00 89.69 112 LEU A CA 1
ATOM 844 C C . LEU A 1 112 ? 3.208 4.094 15.434 1.00 89.69 112 LEU A C 1
ATOM 846 O O . LEU A 1 112 ? 4.049 3.216 15.594 1.00 89.69 112 LEU A O 1
ATOM 850 N N . SER A 1 113 ? 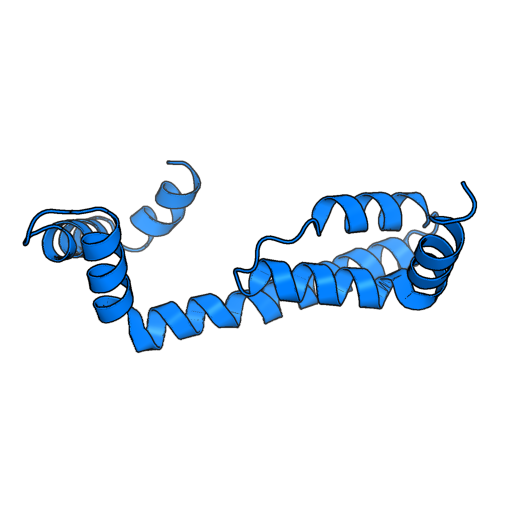1.960 3.825 15.021 1.00 85.50 113 SER A N 1
ATOM 851 C CA . SER A 1 113 ? 1.476 2.454 14.765 1.00 85.50 113 SER A CA 1
ATOM 852 C C . SER A 1 113 ? 2.244 1.724 13.663 1.00 85.50 113 SER A C 1
ATOM 854 O O . SER A 1 113 ? 2.265 0.502 13.618 1.00 85.50 113 SER A O 1
ATOM 856 N N . ARG A 1 114 ? 2.888 2.472 12.761 1.00 80.75 114 ARG A N 1
ATOM 857 C CA . ARG A 1 114 ? 3.714 1.909 11.690 1.00 80.75 114 ARG A CA 1
ATOM 858 C C . ARG A 1 114 ? 5.018 1.299 12.219 1.00 80.75 114 ARG A C 1
ATOM 860 O O . ARG A 1 114 ? 5.631 0.511 11.506 1.00 80.75 114 ARG A O 1
ATOM 867 N N . PHE A 1 115 ? 5.449 1.694 13.419 1.00 81.75 115 PHE A N 1
ATOM 868 C CA . PHE A 1 115 ? 6.717 1.288 14.033 1.00 81.75 115 PHE A CA 1
ATOM 869 C C . PHE A 1 115 ? 6.555 0.312 15.205 1.00 81.75 115 PHE A C 1
ATOM 871 O O . PHE A 1 115 ? 7.556 -0.232 15.667 1.00 81.75 115 PHE A O 1
ATOM 878 N N . SER A 1 116 ? 5.331 0.128 15.702 1.00 64.50 116 SER A N 1
ATOM 879 C CA . SER A 1 116 ? 4.966 -0.880 16.707 1.00 64.50 116 SER A CA 1
ATOM 880 C C . SER A 1 116 ? 4.688 -2.231 16.069 1.00 64.50 116 SER A C 1
ATOM 882 O O . SER A 1 116 ? 5.173 -3.241 16.616 1.00 64.50 116 SER A O 1
#